Protein AF-A0A3N5NMY8-F1 (afdb_monomer)

Secondary structure (DSSP, 8-state):
-EEEE-GGGHHHHHHHHHTHHHHHHHHHHHHTS----EEEEPP--TT----------------TTHHHHHHS-HHHHHHHS-S-----------

Sequence (94 aa):
MTFAFLPAHRILREQVEQNRPWLEQIAAGVAGRKIAVGAAQAEPAADAPKAVGAAAGESGSKPPDLKTAAMADSAVQAMLDVFPAEIENVEEIE

Mean predicted aligned error: 17.67 Å

Foldseek 3Di:
DEAEAEPVPVVVQVVCVVCQVVVQVVVCVVVVHGDGYHYYYDDDDPDDPPDPDDDDDDDDDDDDCVVVVLVVDPVNVVVVVPDDDDPPDDDDDD

Structure (mmCIF, N/CA/C/O backbone):
data_AF-A0A3N5NMY8-F1
#
_entry.id   AF-A0A3N5NMY8-F1
#
loop_
_atom_site.group_PDB
_atom_site.id
_atom_site.type_symbol
_atom_site.label_atom_id
_atom_site.label_alt_id
_atom_site.label_comp_id
_atom_site.label_asym_id
_atom_site.label_entity_id
_atom_site.label_seq_id
_atom_site.pdbx_PDB_ins_code
_atom_site.Cartn_x
_atom_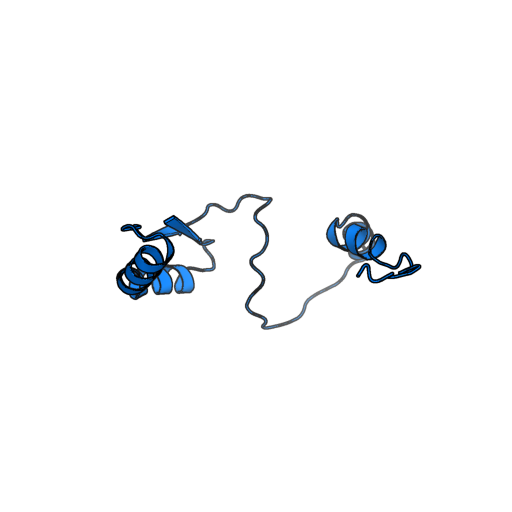site.Cartn_y
_atom_site.Cartn_z
_atom_site.occupancy
_atom_site.B_iso_or_equiv
_atom_site.auth_seq_id
_atom_site.auth_comp_id
_atom_site.auth_asym_id
_atom_site.auth_atom_id
_atom_site.pdbx_PDB_model_num
ATOM 1 N N . MET A 1 1 ? 2.324 -4.889 7.998 1.00 88.50 1 MET A N 1
ATOM 2 C CA . MET A 1 1 ? 2.047 -5.295 6.607 1.00 88.50 1 MET A CA 1
ATOM 3 C C . MET A 1 1 ? 3.065 -4.615 5.716 1.00 88.50 1 MET A C 1
ATOM 5 O O . MET A 1 1 ? 3.342 -3.442 5.938 1.00 88.50 1 MET A O 1
ATOM 9 N N . THR A 1 2 ? 3.640 -5.339 4.758 1.00 92.69 2 THR A N 1
ATOM 10 C CA . THR A 1 2 ? 4.749 -4.826 3.944 1.00 92.69 2 THR A CA 1
ATOM 11 C C . THR A 1 2 ? 4.429 -4.991 2.468 1.00 92.69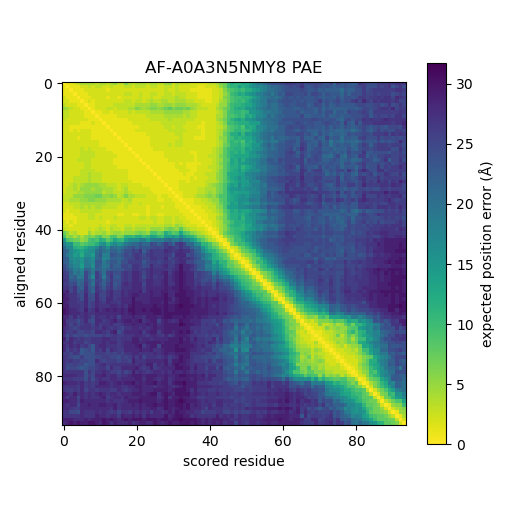 2 THR A C 1
ATOM 13 O O . THR A 1 2 ? 4.092 -6.088 2.034 1.00 92.69 2 THR A O 1
ATOM 16 N N . PHE A 1 3 ? 4.542 -3.903 1.711 1.00 91.81 3 PHE A N 1
ATOM 17 C CA . PHE A 1 3 ? 4.399 -3.889 0.260 1.00 91.81 3 PHE A CA 1
ATOM 18 C C . PHE A 1 3 ? 5.769 -4.077 -0.383 1.00 91.81 3 PHE A C 1
ATOM 20 O O . PHE A 1 3 ? 6.714 -3.369 -0.039 1.00 91.81 3 PHE A O 1
ATOM 27 N N . ALA A 1 4 ? 5.887 -5.027 -1.304 1.00 92.19 4 ALA A N 1
ATOM 28 C CA . ALA A 1 4 ? 7.144 -5.339 -1.967 1.00 92.19 4 ALA A CA 1
ATOM 29 C C . ALA A 1 4 ? 7.135 -4.795 -3.403 1.00 92.19 4 ALA A C 1
ATOM 31 O O . ALA A 1 4 ? 6.195 -5.034 -4.158 1.00 92.19 4 ALA A O 1
ATOM 32 N N . PHE A 1 5 ? 8.182 -4.062 -3.776 1.00 90.12 5 PHE A N 1
ATOM 33 C CA . PHE A 1 5 ? 8.299 -3.403 -5.075 1.00 90.12 5 PHE A CA 1
ATOM 34 C C . PHE A 1 5 ? 9.537 -3.881 -5.817 1.00 90.12 5 PHE A C 1
ATOM 36 O O . PHE A 1 5 ? 10.639 -3.861 -5.270 1.00 90.12 5 PHE A O 1
ATOM 43 N N . LEU A 1 6 ? 9.372 -4.248 -7.086 1.00 91.50 6 LEU A N 1
ATOM 44 C CA . LEU A 1 6 ? 10.505 -4.500 -7.971 1.00 91.50 6 LEU A CA 1
ATOM 45 C C . LEU A 1 6 ? 11.347 -3.223 -8.152 1.00 91.50 6 LEU A C 1
ATOM 47 O O . LEU A 1 6 ? 10.811 -2.116 -8.033 1.00 91.50 6 LEU A O 1
ATOM 51 N N . PRO A 1 7 ? 12.639 -3.345 -8.517 1.00 85.00 7 PRO A N 1
ATOM 52 C CA . PRO A 1 7 ? 13.509 -2.190 -8.748 1.00 85.00 7 PRO A CA 1
ATOM 53 C C . PRO A 1 7 ? 12.938 -1.170 -9.748 1.00 85.00 7 PRO A C 1
ATOM 55 O O . PRO A 1 7 ? 13.136 0.033 -9.584 1.00 85.00 7 PRO A O 1
ATOM 58 N N . ALA A 1 8 ? 12.181 -1.640 -10.745 1.00 88.00 8 ALA A N 1
ATOM 59 C CA . ALA A 1 8 ? 11.529 -0.799 -11.746 1.00 88.00 8 ALA A CA 1
ATOM 60 C C . ALA A 1 8 ? 10.406 0.093 -11.173 1.00 88.00 8 ALA A C 1
ATOM 62 O O . ALA A 1 8 ? 10.079 1.120 -11.759 1.00 88.00 8 ALA A O 1
ATOM 63 N N . HIS A 1 9 ? 9.815 -0.256 -10.025 1.00 88.81 9 HIS A N 1
ATOM 64 C CA . HIS A 1 9 ? 8.625 0.405 -9.468 1.00 88.81 9 HIS A CA 1
ATOM 65 C C . HIS A 1 9 ? 8.970 1.358 -8.311 1.00 88.81 9 HIS A C 1
ATOM 67 O O . HIS A 1 9 ? 8.258 1.435 -7.308 1.00 88.81 9 HIS A O 1
ATOM 73 N N . ARG A 1 10 ? 10.075 2.105 -8.438 1.00 87.81 10 ARG A N 1
ATOM 74 C CA . ARG A 1 10 ? 10.541 3.040 -7.397 1.00 87.81 10 ARG A CA 1
ATOM 75 C C . ARG A 1 10 ? 9.499 4.104 -7.041 1.00 87.81 10 ARG A C 1
ATOM 77 O O . ARG A 1 10 ? 9.341 4.407 -5.863 1.00 87.81 10 ARG A O 1
ATOM 84 N N . ILE A 1 11 ? 8.789 4.634 -8.038 1.00 92.25 11 ILE A N 1
ATOM 85 C CA . ILE A 1 11 ? 7.777 5.680 -7.836 1.00 92.25 11 ILE A CA 1
ATOM 86 C C . ILE A 1 11 ? 6.615 5.164 -6.980 1.00 92.25 11 ILE A C 1
ATOM 88 O O . ILE A 1 11 ? 6.197 5.841 -6.048 1.00 92.25 11 ILE A O 1
ATOM 92 N N . LEU A 1 12 ? 6.138 3.939 -7.226 1.00 91.25 12 LEU A N 1
ATOM 93 C CA . LEU A 1 12 ? 5.059 3.346 -6.428 1.00 91.25 12 LEU A CA 1
ATOM 94 C C . LEU A 1 12 ? 5.502 3.091 -4.983 1.00 91.25 12 LEU A C 1
ATOM 96 O O . LEU A 1 12 ? 4.741 3.337 -4.049 1.00 91.25 12 LEU A O 1
ATOM 100 N N . ARG A 1 13 ? 6.749 2.642 -4.789 1.00 92.69 13 ARG A N 1
ATOM 101 C CA . ARG A 1 13 ? 7.329 2.489 -3.449 1.00 92.69 13 ARG A CA 1
ATOM 102 C C . ARG A 1 13 ? 7.300 3.814 -2.688 1.00 92.69 13 ARG A C 1
ATOM 104 O O . ARG A 1 13 ? 6.891 3.853 -1.535 1.00 92.69 13 ARG A O 1
ATOM 111 N N . GLU A 1 14 ? 7.714 4.894 -3.342 1.00 94.12 14 GLU A N 1
ATOM 112 C CA . GLU A 1 14 ? 7.725 6.238 -2.764 1.00 94.12 14 GLU A CA 1
ATOM 113 C C . GLU A 1 14 ? 6.315 6.756 -2.456 1.00 94.12 14 GLU A C 1
ATOM 115 O O . GLU A 1 14 ? 6.096 7.329 -1.393 1.00 94.12 14 GLU A O 1
ATOM 120 N N . GLN A 1 15 ? 5.332 6.470 -3.313 1.00 94.44 15 GLN A N 1
ATOM 121 C CA . GLN A 1 15 ? 3.930 6.800 -3.047 1.00 94.44 15 GLN A CA 1
ATOM 122 C C . GLN A 1 15 ? 3.382 6.083 -1.809 1.00 94.44 15 GLN A C 1
ATOM 124 O O . GLN A 1 15 ? 2.661 6.697 -1.023 1.00 94.44 15 GLN A O 1
ATOM 129 N N . VAL A 1 16 ? 3.715 4.805 -1.600 1.00 95.12 16 VAL A N 1
ATOM 130 C CA . VAL A 1 16 ? 3.301 4.082 -0.385 1.00 95.12 16 VAL A CA 1
ATOM 131 C C . VAL A 1 16 ? 3.964 4.663 0.856 1.00 95.12 16 VAL A C 1
ATOM 133 O O . VAL A 1 16 ? 3.304 4.816 1.880 1.00 95.12 16 VAL A O 1
ATOM 136 N N . GLU A 1 17 ? 5.238 5.035 0.766 1.00 95.81 17 GLU A N 1
ATOM 137 C CA . GLU A 1 17 ? 5.950 5.676 1.872 1.00 95.81 17 GLU A CA 1
ATOM 138 C C . GLU A 1 17 ? 5.366 7.049 2.224 1.00 95.81 17 GLU A C 1
ATOM 140 O O . GLU A 1 17 ? 5.099 7.330 3.392 1.00 95.81 17 GLU A O 1
ATOM 145 N N . GLN A 1 18 ? 5.087 7.881 1.220 1.00 97.06 18 GLN A N 1
ATOM 146 C CA . GLN A 1 18 ? 4.481 9.198 1.411 1.00 97.06 18 GLN A CA 1
ATOM 147 C C . GLN A 1 18 ? 3.081 9.108 2.032 1.00 97.06 18 GLN A C 1
ATOM 149 O O . GLN A 1 18 ? 2.722 9.923 2.880 1.00 97.06 18 GLN A O 1
ATOM 154 N N . ASN A 1 19 ? 2.305 8.096 1.644 1.00 96.31 19 ASN A N 1
ATOM 155 C CA . ASN A 1 19 ? 0.948 7.880 2.140 1.00 96.31 19 ASN A CA 1
ATOM 156 C C . ASN A 1 19 ? 0.881 6.943 3.356 1.00 96.31 19 ASN A C 1
ATOM 158 O O . ASN A 1 19 ? -0.214 6.582 3.792 1.00 96.31 19 ASN A O 1
ATOM 162 N N . ARG A 1 20 ? 2.027 6.556 3.932 1.00 96.00 20 ARG A N 1
ATOM 163 C CA . ARG A 1 20 ? 2.109 5.579 5.024 1.00 96.00 20 ARG A CA 1
ATOM 164 C C . ARG A 1 20 ? 1.172 5.901 6.200 1.00 96.00 20 ARG A C 1
ATOM 166 O O . ARG A 1 20 ? 0.425 5.001 6.576 1.00 96.00 20 ARG A O 1
ATOM 173 N N . PRO A 1 21 ? 1.105 7.134 6.747 1.00 95.81 21 PRO A N 1
ATOM 174 C CA . PRO A 1 21 ? 0.221 7.421 7.883 1.00 95.81 21 PRO A CA 1
ATOM 175 C C . PRO A 1 21 ? -1.265 7.204 7.561 1.00 95.81 21 PRO A C 1
ATOM 177 O O . PRO A 1 21 ? -2.020 6.684 8.381 1.00 95.81 21 PRO A O 1
ATOM 180 N N . TRP A 1 22 ? -1.681 7.563 6.344 1.00 97.38 22 TRP A N 1
ATOM 181 C CA . TRP A 1 22 ? -3.050 7.358 5.872 1.00 97.38 22 TRP A CA 1
ATOM 182 C C . TRP A 1 22 ? -3.365 5.868 5.681 1.00 97.38 22 TRP A C 1
ATOM 184 O O . TRP A 1 22 ? -4.419 5.397 6.112 1.00 97.38 22 TRP A O 1
ATOM 194 N N . LEU A 1 23 ? -2.427 5.105 5.114 1.00 96.81 23 LEU A N 1
ATOM 195 C CA . LEU A 1 23 ? -2.557 3.656 4.955 1.00 96.81 23 LEU A CA 1
ATOM 196 C C . LEU A 1 23 ? -2.632 2.931 6.305 1.00 96.81 23 LEU A C 1
ATOM 198 O O . LEU A 1 23 ? -3.434 2.012 6.454 1.00 96.81 23 LEU A O 1
ATOM 202 N N . GLU A 1 24 ? -1.845 3.347 7.298 1.00 97.00 24 GLU A N 1
ATOM 203 C CA . GLU A 1 24 ? -1.902 2.787 8.654 1.00 97.00 24 GLU A CA 1
ATOM 204 C C . GLU A 1 24 ? -3.247 3.061 9.334 1.00 97.00 24 GLU A C 1
ATOM 206 O O . GLU A 1 24 ? -3.776 2.179 10.011 1.00 97.00 24 GLU A O 1
ATOM 211 N N . GLN A 1 25 ? -3.841 4.240 9.121 1.00 96.06 25 GLN A N 1
ATOM 212 C CA . GLN A 1 25 ? -5.175 4.559 9.635 1.00 96.06 25 GLN A CA 1
ATOM 213 C C . GLN A 1 25 ? -6.250 3.652 9.021 1.00 96.06 25 GLN A C 1
ATOM 215 O O . GLN A 1 25 ? -7.088 3.116 9.747 1.00 96.06 25 GLN A O 1
ATOM 220 N N . ILE A 1 26 ? -6.214 3.445 7.701 1.00 96.88 26 ILE A N 1
ATOM 221 C CA . ILE A 1 26 ? -7.140 2.532 7.014 1.00 96.88 26 ILE A CA 1
ATOM 222 C C . ILE A 1 26 ? -6.936 1.101 7.511 1.00 96.88 26 ILE A C 1
ATOM 224 O O . ILE A 1 26 ? -7.895 0.441 7.908 1.00 96.88 26 ILE A O 1
ATOM 228 N N . ALA A 1 27 ? -5.687 0.631 7.537 1.00 95.50 27 ALA A N 1
ATOM 229 C CA . ALA A 1 27 ? -5.356 -0.712 7.992 1.00 95.50 27 ALA A CA 1
ATOM 230 C C . ALA A 1 27 ? -5.796 -0.936 9.444 1.00 95.50 27 ALA A C 1
ATOM 232 O O . ALA A 1 27 ? -6.283 -2.015 9.776 1.00 95.50 27 ALA A O 1
ATOM 233 N N . ALA A 1 28 ? -5.687 0.089 10.294 1.00 96.31 28 ALA A N 1
ATOM 234 C CA . ALA A 1 28 ? -6.170 0.024 11.663 1.00 96.31 28 ALA A CA 1
ATOM 235 C C . ALA A 1 28 ? -7.697 -0.063 11.757 1.00 96.31 28 ALA A C 1
ATOM 237 O O . ALA A 1 28 ? -8.201 -0.842 12.564 1.00 96.31 28 ALA A O 1
ATOM 238 N N . GLY A 1 29 ? -8.424 0.685 10.922 1.00 96.31 29 GLY A N 1
ATOM 239 C CA . GLY A 1 29 ? -9.884 0.608 10.845 1.00 96.31 29 GLY A CA 1
ATOM 240 C C . GLY A 1 29 ? -10.381 -0.764 10.388 1.00 96.31 29 GLY A C 1
ATOM 241 O O . GLY A 1 29 ? -11.315 -1.300 10.974 1.00 96.31 29 GLY A O 1
ATOM 242 N N . VAL A 1 30 ? -9.719 -1.365 9.395 1.00 96.12 30 VAL A N 1
ATOM 243 C CA . VAL A 1 30 ? -10.081 -2.693 8.868 1.00 96.12 30 VAL A CA 1
ATOM 244 C C . VAL A 1 30 ? -9.708 -3.812 9.843 1.00 96.12 30 VAL A C 1
ATOM 246 O O . VAL A 1 30 ? -10.497 -4.723 10.071 1.00 96.12 30 VAL A O 1
ATOM 249 N N . ALA A 1 31 ? -8.510 -3.760 10.431 1.00 95.69 31 ALA A N 1
ATOM 250 C CA . ALA A 1 31 ? -8.021 -4.815 11.318 1.00 95.69 31 ALA A CA 1
ATOM 251 C C . ALA A 1 31 ? -8.524 -4.688 12.769 1.00 95.69 31 ALA A C 1
ATOM 253 O O . ALA A 1 31 ? -8.286 -5.589 13.572 1.00 95.69 31 ALA A O 1
ATOM 254 N N . GLY A 1 32 ? -9.140 -3.558 13.139 1.00 96.19 32 GLY A N 1
ATOM 255 C CA . GLY A 1 32 ? -9.559 -3.256 14.514 1.00 96.19 32 GLY A CA 1
ATOM 256 C C . GLY A 1 32 ? -8.399 -3.056 15.502 1.00 96.19 32 GLY A C 1
ATOM 257 O O . GLY A 1 32 ? -8.599 -3.046 16.714 1.00 96.19 32 GLY A O 1
ATOM 258 N N . ARG A 1 33 ? -7.165 -2.928 15.005 1.00 95.06 33 ARG A N 1
ATOM 259 C CA . ARG A 1 33 ? -5.929 -2.772 15.790 1.00 95.06 33 ARG A CA 1
ATOM 260 C C . ARG A 1 33 ? -4.886 -2.036 14.968 1.00 95.06 33 ARG A C 1
ATOM 262 O O . ARG A 1 33 ? -4.904 -2.124 13.749 1.00 95.06 33 ARG A O 1
ATOM 269 N N . LYS A 1 34 ? -3.921 -1.375 15.611 1.00 93.38 34 LYS A N 1
ATOM 270 C CA . LYS A 1 34 ? -2.823 -0.711 14.890 1.00 93.38 34 LYS A CA 1
ATOM 271 C C . LYS A 1 34 ? -2.042 -1.711 14.030 1.00 93.38 34 LYS A C 1
ATOM 273 O O . LYS A 1 34 ? -1.578 -2.736 14.534 1.00 93.38 34 LYS A O 1
ATOM 278 N N . ILE A 1 35 ? -1.869 -1.376 12.754 1.00 96.62 35 ILE A N 1
ATOM 279 C CA . ILE A 1 35 ? -1.060 -2.122 11.790 1.00 96.62 35 ILE A CA 1
ATOM 280 C C . ILE A 1 35 ? -0.015 -1.167 11.223 1.00 96.62 35 ILE A C 1
ATOM 282 O O . ILE A 1 35 ? -0.374 -0.170 10.609 1.00 96.62 35 ILE A O 1
ATOM 286 N N . ALA A 1 36 ? 1.265 -1.488 11.410 1.00 94.50 36 ALA A N 1
ATOM 287 C CA . ALA A 1 36 ? 2.349 -0.755 10.766 1.00 94.50 36 ALA A CA 1
ATOM 288 C C . ALA A 1 36 ? 2.411 -1.106 9.273 1.00 94.50 36 ALA A C 1
ATOM 290 O O . ALA A 1 36 ? 2.321 -2.290 8.910 1.00 94.50 36 ALA A O 1
ATOM 291 N N . VAL A 1 37 ? 2.592 -0.097 8.426 1.00 95.69 37 VAL A N 1
ATOM 292 C CA . VAL A 1 37 ? 2.737 -0.244 6.974 1.00 95.69 37 VAL A CA 1
ATOM 293 C C . VAL A 1 37 ? 4.168 0.106 6.579 1.00 95.69 37 VAL A C 1
ATOM 295 O O . VAL A 1 37 ? 4.734 1.084 7.057 1.00 95.69 37 VAL A O 1
ATOM 298 N N . GLY A 1 38 ? 4.768 -0.698 5.705 1.00 92.44 38 GLY A N 1
ATOM 299 C CA . GLY A 1 38 ? 6.094 -0.414 5.158 1.00 92.44 38 GLY A CA 1
ATOM 300 C C . GLY A 1 38 ? 6.217 -0.806 3.696 1.00 92.44 38 GLY A C 1
ATOM 301 O O . GLY A 1 38 ? 5.457 -1.648 3.209 1.00 92.44 38 GLY A O 1
ATOM 302 N N . ALA A 1 39 ? 7.190 -0.217 3.008 1.00 93.25 39 ALA A N 1
ATOM 303 C CA . ALA A 1 39 ? 7.563 -0.601 1.661 1.00 93.25 39 ALA A CA 1
ATOM 304 C C . ALA A 1 39 ? 8.970 -1.220 1.642 1.00 93.25 39 ALA A C 1
ATOM 306 O O . ALA A 1 39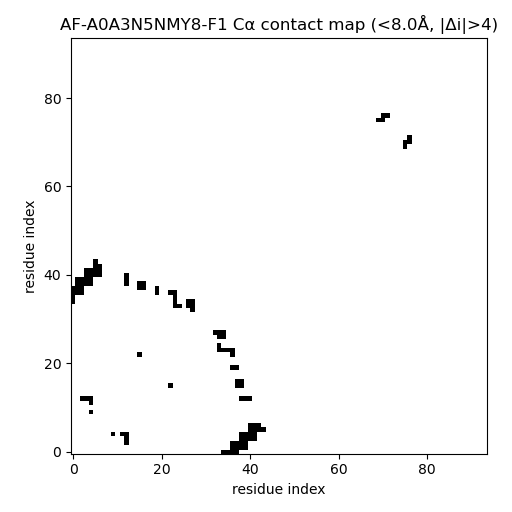 ? 9.906 -0.713 2.257 1.00 93.25 39 ALA A O 1
ATOM 307 N N . ALA A 1 40 ? 9.125 -2.323 0.918 1.00 90.44 40 ALA A N 1
ATOM 308 C CA . ALA A 1 40 ? 10.387 -3.023 0.724 1.00 90.44 40 ALA A CA 1
ATOM 309 C C . ALA A 1 40 ? 10.694 -3.146 -0.770 1.00 90.44 40 ALA A C 1
ATOM 311 O O . ALA A 1 40 ? 9.790 -3.219 -1.603 1.00 90.44 40 ALA A O 1
ATOM 312 N N . GLN A 1 41 ? 11.977 -3.174 -1.119 1.00 87.75 41 GLN A N 1
ATOM 313 C CA . GLN A 1 41 ? 12.398 -3.547 -2.462 1.00 87.75 41 GLN A CA 1
ATOM 314 C C . GLN A 1 41 ? 12.501 -5.071 -2.531 1.00 87.75 41 GLN A C 1
ATOM 316 O O . GLN A 1 41 ? 13.219 -5.672 -1.738 1.00 87.75 41 GLN A O 1
ATOM 321 N N . ALA A 1 42 ? 11.758 -5.682 -3.448 1.00 83.50 42 ALA A N 1
ATOM 322 C CA . ALA A 1 42 ? 11.858 -7.103 -3.736 1.00 83.50 42 ALA A CA 1
ATOM 323 C C . ALA A 1 42 ? 13.077 -7.361 -4.623 1.00 83.50 42 ALA A C 1
ATOM 325 O O . ALA A 1 42 ? 13.293 -6.647 -5.610 1.00 83.50 42 ALA A O 1
ATOM 326 N N . GLU A 1 43 ? 13.838 -8.405 -4.309 1.00 70.69 43 GLU A N 1
ATOM 327 C CA . GLU A 1 43 ? 14.736 -8.999 -5.292 1.00 70.69 43 GLU A CA 1
ATOM 328 C C . GLU A 1 43 ? 13.904 -9.736 -6.350 1.00 70.69 43 GLU A C 1
ATOM 330 O O . GLU A 1 43 ? 12.869 -10.325 -6.017 1.00 70.69 43 GLU A O 1
ATOM 335 N N . PRO A 1 44 ? 14.293 -9.673 -7.635 1.00 57.09 44 PRO A N 1
ATOM 336 C CA . PRO A 1 44 ? 13.566 -10.356 -8.690 1.00 57.09 44 PRO A CA 1
ATOM 337 C C . PRO A 1 44 ? 13.695 -11.871 -8.495 1.00 57.09 44 PRO A C 1
ATOM 339 O O . PRO A 1 44 ? 14.701 -12.476 -8.854 1.00 57.09 44 PRO A O 1
ATOM 342 N N . ALA A 1 45 ? 12.663 -12.489 -7.923 1.00 57.59 45 ALA A N 1
ATOM 343 C CA . ALA A 1 45 ? 12.471 -13.927 -8.007 1.00 57.59 45 ALA A CA 1
ATOM 344 C C . ALA A 1 45 ? 11.975 -14.274 -9.418 1.00 57.59 45 ALA A C 1
ATOM 346 O O . ALA A 1 45 ? 11.123 -13.571 -9.965 1.00 57.59 45 ALA A O 1
ATOM 347 N N . ALA A 1 46 ? 12.485 -15.368 -9.987 1.00 53.41 46 ALA A N 1
ATOM 348 C CA . ALA A 1 46 ? 12.135 -15.846 -11.329 1.00 53.41 46 ALA A CA 1
ATOM 349 C C . ALA A 1 46 ? 10.636 -16.189 -11.511 1.00 53.41 46 ALA A C 1
ATOM 351 O O . ALA A 1 46 ? 10.189 -16.342 -12.641 1.00 53.41 46 ALA A O 1
ATOM 352 N N . ASP A 1 47 ? 9.864 -16.223 -10.419 1.00 48.94 47 ASP A N 1
ATOM 353 C CA . ASP A 1 47 ? 8.459 -16.648 -10.355 1.00 48.94 47 ASP A CA 1
ATOM 354 C C . ASP A 1 47 ? 7.550 -15.640 -9.616 1.00 48.94 47 ASP A C 1
ATOM 356 O O . ASP A 1 47 ? 6.559 -15.995 -8.981 1.00 48.94 47 ASP A O 1
ATOM 360 N N . ALA A 1 48 ? 7.877 -14.344 -9.648 1.00 50.62 48 ALA A N 1
ATOM 361 C CA . ALA A 1 48 ? 6.963 -13.335 -9.113 1.00 50.62 48 ALA A CA 1
ATOM 362 C C . ALA A 1 48 ? 5.792 -13.104 -10.096 1.00 50.62 48 ALA A C 1
ATOM 364 O O . ALA A 1 48 ? 6.048 -12.727 -11.246 1.00 50.62 48 ALA A O 1
ATOM 365 N N . PRO A 1 49 ? 4.515 -13.261 -9.684 1.00 47.50 49 PRO A N 1
ATOM 366 C CA . PRO A 1 49 ? 3.384 -12.943 -10.547 1.00 47.50 49 PRO A CA 1
ATOM 367 C C . PRO A 1 49 ? 3.475 -11.475 -10.967 1.00 47.50 49 PRO A C 1
ATOM 369 O O . PRO A 1 49 ? 3.548 -10.569 -10.131 1.00 47.50 49 PRO A O 1
ATOM 372 N N . LYS A 1 50 ? 3.515 -11.240 -12.285 1.00 49.50 50 LYS A N 1
ATOM 373 C CA . LYS A 1 50 ? 3.494 -9.897 -12.870 1.00 49.50 50 LYS A CA 1
ATOM 374 C C . LYS A 1 50 ? 2.257 -9.173 -12.347 1.00 49.50 50 LYS A C 1
ATOM 376 O O . LYS A 1 50 ? 1.136 -9.532 -12.694 1.00 49.50 50 LYS A O 1
ATOM 381 N N . ALA A 1 51 ? 2.472 -8.141 -11.534 1.00 50.59 51 ALA A N 1
ATOM 382 C CA . ALA A 1 51 ? 1.425 -7.201 -11.175 1.00 50.59 51 ALA A CA 1
ATOM 383 C C . ALA A 1 51 ? 0.868 -6.582 -12.469 1.00 50.59 51 ALA A C 1
ATOM 385 O O . ALA A 1 51 ? 1.536 -5.792 -13.138 1.00 50.59 51 ALA A O 1
ATOM 386 N N . VAL A 1 52 ? -0.338 -7.002 -12.847 1.00 49.53 52 VAL A N 1
ATOM 387 C CA . VAL A 1 52 ? -1.118 -6.407 -13.930 1.00 49.53 52 VAL A CA 1
ATOM 388 C C . VAL A 1 52 ? -1.527 -5.009 -13.480 1.00 49.53 52 VAL A C 1
ATOM 390 O O . VAL A 1 52 ? -2.294 -4.868 -12.531 1.00 49.53 52 VAL A O 1
ATOM 393 N N . GLY A 1 53 ? -1.014 -3.977 -14.152 1.00 44.88 53 GLY A N 1
ATOM 394 C CA . GLY A 1 53 ? -1.527 -2.620 -13.969 1.00 44.88 53 GLY A CA 1
ATOM 395 C C . GLY A 1 53 ? -0.574 -1.489 -14.334 1.00 44.88 53 GLY A C 1
ATOM 396 O O . GLY A 1 53 ? -0.147 -0.762 -13.447 1.00 44.88 53 GLY A O 1
ATOM 397 N N . ALA A 1 54 ? -0.275 -1.332 -15.626 1.00 36.12 54 ALA A N 1
ATOM 398 C CA . ALA A 1 54 ? -0.210 -0.038 -16.324 1.00 36.12 54 ALA A CA 1
ATOM 399 C C . ALA A 1 54 ? 0.161 -0.298 -17.792 1.00 36.12 54 ALA A C 1
ATOM 401 O O . ALA A 1 54 ? 1.310 -0.583 -18.123 1.00 36.12 54 ALA A O 1
ATOM 402 N N . ALA A 1 55 ? -0.837 -0.250 -18.671 1.00 48.78 55 ALA A N 1
ATOM 403 C CA . ALA A 1 55 ? -0.641 -0.322 -20.110 1.00 48.78 55 ALA A CA 1
ATOM 404 C C . ALA A 1 55 ? 0.054 0.950 -20.622 1.00 48.78 55 ALA A C 1
ATOM 406 O O . ALA A 1 55 ? -0.440 2.047 -20.372 1.00 48.78 55 AL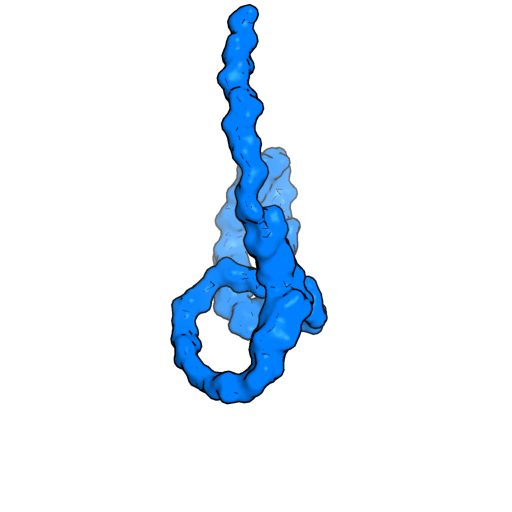A A O 1
ATOM 407 N N . ALA A 1 56 ? 1.151 0.790 -21.368 1.00 39.62 56 ALA A N 1
ATOM 408 C CA . ALA A 1 56 ? 1.572 1.697 -22.438 1.00 39.62 56 ALA A CA 1
ATOM 409 C C . ALA A 1 56 ? 2.686 1.052 -23.289 1.00 39.62 56 ALA A C 1
ATOM 411 O O . ALA A 1 56 ? 3.809 0.895 -22.817 1.00 39.62 56 ALA A O 1
ATOM 412 N N . GLY A 1 57 ? 2.372 0.749 -24.556 1.00 34.09 57 GLY A N 1
ATOM 413 C CA . GLY A 1 57 ? 3.338 0.779 -25.664 1.00 34.09 57 GLY A CA 1
ATOM 414 C C . GLY A 1 57 ? 3.903 -0.554 -26.173 1.00 34.09 57 GLY A C 1
ATOM 415 O O . G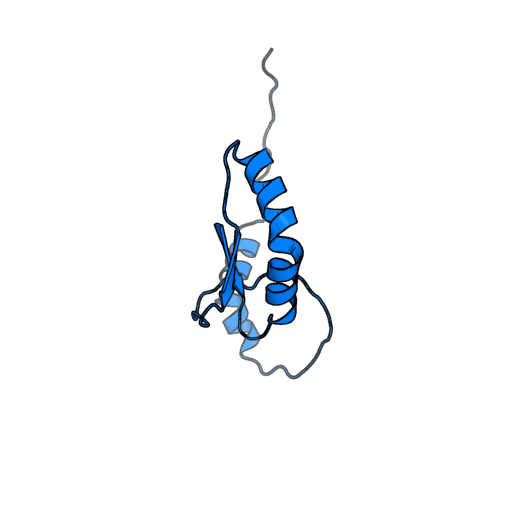LY A 1 57 ? 4.881 -1.067 -25.644 1.00 34.09 57 GLY A O 1
ATOM 416 N N . GLU A 1 58 ? 3.320 -1.043 -27.272 1.00 42.44 58 GLU A N 1
ATOM 417 C CA . GLU A 1 58 ? 3.891 -1.948 -28.294 1.00 42.44 58 GLU A CA 1
ATOM 418 C C . GLU A 1 58 ? 5.284 -1.463 -28.787 1.00 42.44 58 GLU A C 1
ATOM 420 O O . GLU A 1 58 ? 5.611 -0.293 -28.630 1.00 42.44 58 GLU A O 1
ATOM 425 N N . SER A 1 59 ? 6.188 -2.207 -29.436 1.00 41.31 59 SER A N 1
ATOM 426 C CA . SER A 1 59 ? 6.117 -3.380 -30.317 1.00 41.31 59 SER A CA 1
ATOM 427 C C . SER A 1 59 ? 7.562 -3.856 -30.592 1.00 41.31 59 SER A C 1
ATOM 429 O O . SER A 1 59 ? 8.481 -3.036 -30.551 1.00 41.31 59 SER A O 1
ATOM 431 N N . GLY A 1 60 ? 7.792 -5.124 -30.959 1.00 33.16 60 GLY A N 1
ATOM 432 C CA . GLY A 1 60 ? 9.094 -5.516 -31.523 1.00 33.16 60 GLY A CA 1
ATOM 433 C C . GLY A 1 60 ? 9.388 -7.014 -31.636 1.00 33.16 60 GLY A C 1
ATOM 434 O O . GLY A 1 60 ? 9.918 -7.607 -30.706 1.00 33.16 60 GLY A O 1
ATOM 435 N N . SER A 1 61 ? 9.158 -7.556 -32.837 1.00 36.56 61 SER A N 1
ATOM 436 C CA . SER A 1 61 ? 9.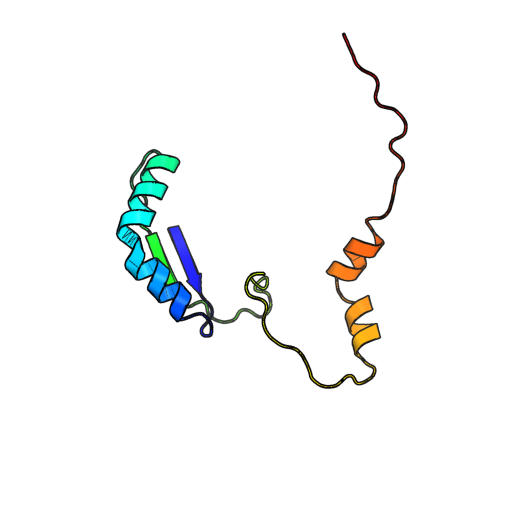807 -8.745 -33.425 1.00 36.56 61 SER A CA 1
ATOM 437 C C . SER A 1 61 ? 9.388 -10.137 -32.932 1.00 36.56 61 SER A C 1
ATOM 439 O O . SER A 1 61 ? 9.821 -10.636 -31.899 1.00 36.56 61 SER A O 1
ATOM 441 N N . LYS A 1 62 ? 8.623 -10.834 -33.780 1.00 51.56 62 LYS A N 1
ATOM 442 C CA . LYS A 1 62 ? 8.396 -12.282 -33.697 1.00 51.56 62 LYS A CA 1
ATOM 443 C C . LYS A 1 62 ? 9.471 -13.047 -34.479 1.00 51.56 62 LYS A C 1
ATOM 445 O O . LYS A 1 62 ? 9.642 -12.775 -35.666 1.00 51.56 62 LYS A O 1
ATOM 450 N N . PRO A 1 63 ? 10.077 -14.079 -33.875 1.00 45.59 63 PRO A N 1
ATOM 451 C CA . PRO A 1 63 ? 10.429 -15.309 -34.577 1.00 45.59 63 PRO A CA 1
ATOM 452 C C . PRO A 1 63 ? 9.684 -16.528 -33.962 1.00 45.59 63 PRO A C 1
ATOM 454 O O . PRO A 1 63 ? 8.963 -16.382 -32.971 1.00 45.59 63 PRO A O 1
ATOM 457 N N . PRO A 1 64 ? 9.711 -17.705 -34.614 1.00 49.59 64 PRO A N 1
ATOM 458 C CA . PRO A 1 64 ? 8.638 -18.713 -34.597 1.00 49.59 64 PRO A CA 1
ATOM 459 C C . PRO A 1 64 ? 8.468 -19.550 -33.313 1.00 49.59 64 PRO A C 1
ATOM 461 O O . PRO A 1 64 ? 7.602 -20.422 -33.278 1.00 49.59 64 PRO A O 1
ATOM 464 N N . ASP A 1 65 ? 9.177 -19.243 -32.231 1.00 54.84 65 ASP A N 1
ATOM 465 C CA . ASP A 1 65 ? 9.105 -19.977 -30.958 1.00 54.84 65 ASP A CA 1
ATOM 466 C C . ASP A 1 65 ? 7.942 -19.561 -30.048 1.00 54.84 65 ASP A C 1
ATOM 468 O O . ASP A 1 65 ? 7.610 -20.255 -29.088 1.00 54.84 65 ASP A O 1
ATOM 472 N N . LEU A 1 66 ? 7.255 -18.460 -30.373 1.00 57.12 66 LEU A N 1
ATOM 473 C CA . LEU A 1 66 ? 6.132 -17.967 -29.568 1.00 57.12 66 LEU A CA 1
ATOM 474 C C . LEU A 1 66 ? 4.950 -18.940 -29.530 1.00 57.12 66 LEU A C 1
ATOM 476 O O . LEU A 1 66 ? 4.185 -18.907 -28.577 1.00 57.12 66 LEU A O 1
ATOM 480 N N . LYS A 1 67 ? 4.771 -19.796 -30.549 1.00 55.25 67 LYS A N 1
ATOM 481 C CA . LYS A 1 67 ? 3.659 -20.762 -30.564 1.00 55.25 67 LYS A CA 1
ATOM 482 C C . LYS A 1 67 ? 3.925 -21.935 -29.621 1.00 55.25 67 LYS A C 1
ATOM 484 O O . LYS A 1 67 ? 3.022 -22.323 -28.893 1.00 55.25 67 LYS A O 1
ATOM 489 N N . THR A 1 68 ? 5.150 -22.454 -29.594 1.00 59.88 68 THR A N 1
ATOM 490 C CA . THR A 1 68 ? 5.552 -23.508 -28.652 1.00 59.88 68 THR A CA 1
ATOM 491 C C . THR A 1 68 ? 5.574 -22.971 -27.224 1.00 59.88 68 THR A C 1
ATOM 493 O O . THR A 1 68 ? 5.034 -23.611 -26.330 1.00 59.88 68 THR A O 1
ATOM 496 N N . ALA A 1 69 ? 6.105 -21.758 -27.028 1.00 57.31 69 ALA A N 1
ATOM 497 C CA . ALA A 1 69 ? 6.081 -21.082 -25.734 1.00 57.31 69 ALA A CA 1
ATOM 498 C C . ALA A 1 69 ? 4.647 -20.799 -25.258 1.00 57.31 69 ALA A C 1
ATOM 500 O O . ALA A 1 69 ? 4.339 -21.055 -24.104 1.00 57.31 69 ALA A O 1
ATOM 501 N N . ALA A 1 70 ? 3.748 -20.363 -26.149 1.00 60.59 70 ALA A N 1
ATOM 502 C CA . ALA A 1 70 ? 2.341 -20.150 -25.811 1.00 60.59 70 ALA A CA 1
ATOM 503 C C . ALA A 1 70 ? 1.585 -21.457 -25.534 1.00 60.59 70 ALA A C 1
ATOM 505 O O . ALA A 1 70 ? 0.683 -21.457 -24.713 1.00 60.59 70 ALA A O 1
ATOM 506 N N . MET A 1 71 ? 1.926 -22.579 -26.178 1.00 60.41 71 MET A N 1
ATOM 507 C CA . MET A 1 71 ? 1.296 -23.870 -25.856 1.00 60.41 71 MET A CA 1
ATOM 508 C C . MET A 1 71 ? 1.828 -24.498 -24.562 1.00 60.41 71 MET A C 1
ATOM 510 O O . MET A 1 71 ? 1.113 -25.279 -23.938 1.00 60.41 71 MET A O 1
ATOM 514 N N . ALA A 1 72 ? 3.052 -24.156 -24.155 1.00 59.38 72 ALA A N 1
ATOM 515 C CA . ALA A 1 72 ? 3.610 -24.516 -22.852 1.00 59.38 72 ALA A CA 1
ATOM 516 C C . ALA A 1 72 ? 3.176 -23.554 -21.728 1.00 59.38 72 ALA A C 1
ATOM 518 O O . ALA A 1 72 ? 3.441 -23.820 -20.557 1.00 59.38 72 ALA A O 1
ATOM 519 N N . ASP A 1 73 ? 2.525 -22.442 -22.075 1.00 60.56 73 ASP A N 1
ATOM 520 C CA . ASP A 1 73 ? 2.066 -21.442 -21.121 1.00 60.56 73 ASP A CA 1
ATOM 521 C C . ASP A 1 73 ? 0.843 -21.957 -20.345 1.00 60.56 73 ASP A C 1
ATOM 523 O O . ASP A 1 73 ? -0.194 -22.312 -20.913 1.00 60.56 73 ASP A O 1
ATOM 527 N N . SER A 1 74 ? 0.977 -21.988 -19.019 1.00 59.47 74 SER A N 1
ATOM 528 C CA . SER A 1 74 ? -0.042 -22.483 -18.088 1.00 59.47 74 SER A CA 1
ATOM 529 C C . SER A 1 74 ? -1.344 -21.668 -18.144 1.00 59.47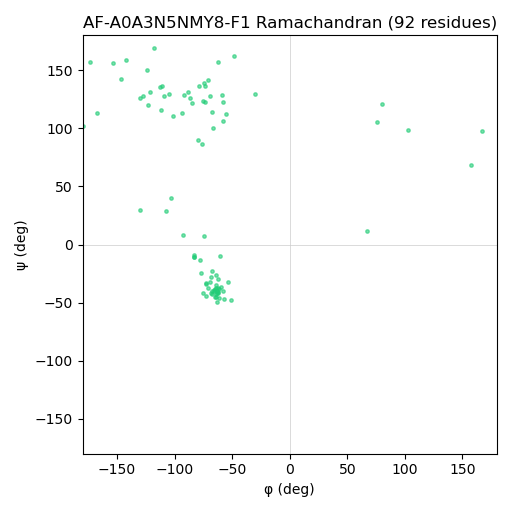 74 SER A C 1
ATOM 531 O O . SER A 1 74 ? -2.429 -22.214 -17.958 1.00 59.47 74 SER A O 1
ATOM 533 N N . ALA A 1 75 ? -1.275 -20.376 -18.479 1.00 61.88 75 ALA A N 1
ATOM 534 C CA . ALA A 1 75 ? -2.464 -19.545 -18.646 1.00 61.88 75 ALA A CA 1
ATOM 535 C C . ALA A 1 75 ? -3.229 -19.888 -19.934 1.00 61.88 75 ALA A C 1
ATOM 537 O O . ALA A 1 75 ? -4.458 -19.843 -19.953 1.00 61.88 75 ALA A O 1
ATOM 538 N N . VAL A 1 76 ? -2.522 -20.276 -21.000 1.00 59.69 76 VAL A N 1
ATOM 539 C CA . VAL A 1 76 ? -3.145 -20.755 -22.245 1.00 59.69 76 VAL A CA 1
ATOM 540 C C . VAL A 1 76 ? -3.769 -22.137 -22.039 1.00 59.69 76 VAL A C 1
ATOM 542 O O . VAL A 1 76 ? -4.867 -22.377 -22.535 1.00 59.69 76 VAL A O 1
ATOM 545 N N . GLN A 1 77 ? -3.130 -23.013 -21.257 1.00 61.72 77 GLN A N 1
ATOM 546 C CA . GLN A 1 77 ? -3.703 -24.303 -20.846 1.00 61.72 77 GLN A CA 1
ATOM 547 C C . GLN A 1 77 ? -4.982 -24.116 -20.021 1.00 61.72 77 GLN A C 1
ATOM 549 O O . GLN A 1 77 ? -5.997 -24.724 -20.335 1.00 61.72 77 GLN A O 1
ATOM 554 N N . ALA A 1 78 ? -4.976 -23.200 -19.048 1.00 62.47 78 ALA A N 1
ATOM 555 C CA . ALA A 1 78 ? -6.158 -22.885 -18.249 1.00 62.47 78 ALA A CA 1
ATOM 556 C C . ALA A 1 78 ? -7.294 -22.274 -19.086 1.00 62.47 78 ALA A C 1
ATOM 558 O O . ALA A 1 78 ? -8.459 -22.540 -18.827 1.00 62.47 78 ALA A O 1
ATOM 559 N N . MET A 1 79 ? -6.984 -21.477 -20.112 1.00 57.56 79 MET A N 1
ATOM 560 C CA . MET A 1 79 ? -8.007 -20.929 -21.008 1.00 57.56 79 MET A CA 1
ATOM 561 C C . MET A 1 79 ? -8.599 -21.997 -21.945 1.00 57.56 79 MET A C 1
ATOM 563 O O . MET A 1 79 ? -9.784 -21.929 -22.269 1.00 57.56 79 MET A O 1
ATOM 567 N N . LEU A 1 80 ? -7.799 -22.985 -22.363 1.00 58.03 80 LEU A N 1
ATOM 568 C CA . LEU A 1 80 ? -8.287 -24.161 -23.095 1.00 58.03 80 LEU A CA 1
ATOM 569 C C . LEU A 1 80 ? -9.147 -25.079 -22.213 1.00 58.03 80 LEU A C 1
ATOM 571 O O . LEU A 1 80 ? -10.046 -25.730 -22.734 1.00 58.03 80 LEU A O 1
ATOM 575 N N . ASP A 1 81 ? -8.906 -25.088 -20.901 1.00 59.66 81 ASP A N 1
ATOM 576 C CA . ASP A 1 81 ? -9.687 -25.830 -19.898 1.00 59.66 81 ASP A CA 1
ATOM 577 C C . ASP A 1 81 ? -11.025 -25.138 -19.542 1.00 59.66 81 ASP A C 1
ATOM 579 O O . ASP A 1 81 ? -11.900 -25.725 -18.911 1.00 59.66 81 ASP A O 1
ATOM 583 N N . VAL A 1 82 ? -11.208 -23.867 -19.934 1.00 61.59 82 VAL A N 1
ATOM 584 C CA . VAL A 1 82 ? -12.279 -22.980 -19.425 1.00 61.59 82 VAL A CA 1
ATOM 585 C C . VAL A 1 82 ? -13.405 -22.719 -20.437 1.00 61.59 82 VAL A C 1
ATOM 587 O O . VAL A 1 82 ? -14.114 -21.719 -20.363 1.00 61.59 82 VAL A O 1
ATOM 590 N N . PHE A 1 83 ? -13.680 -23.652 -21.347 1.00 49.72 83 PHE A N 1
ATOM 591 C CA . PHE A 1 83 ? -14.940 -23.616 -22.102 1.00 49.72 83 PHE A CA 1
ATOM 592 C C . PHE A 1 83 ? -15.457 -25.025 -22.420 1.00 49.72 83 PHE A C 1
ATOM 594 O O . PHE A 1 83 ? -14.690 -25.838 -22.927 1.00 49.72 83 PHE A O 1
ATOM 601 N N . PRO A 1 84 ? -16.776 -25.280 -22.383 1.00 52.91 84 PRO A N 1
ATOM 602 C CA . PRO A 1 84 ? -17.799 -24.891 -21.408 1.00 52.91 84 PRO A CA 1
ATOM 603 C C . PRO A 1 84 ? -18.621 -26.137 -20.989 1.00 52.91 84 PRO A C 1
ATOM 605 O O . PRO A 1 84 ? -19.179 -26.813 -21.849 1.00 52.91 84 PRO A O 1
ATOM 608 N N . ALA A 1 85 ? -18.750 -26.449 -19.697 1.00 43.22 85 ALA A N 1
ATOM 609 C CA . ALA A 1 85 ? -19.706 -27.476 -19.266 1.00 43.22 85 ALA A CA 1
ATOM 610 C C . ALA A 1 85 ? -21.040 -26.8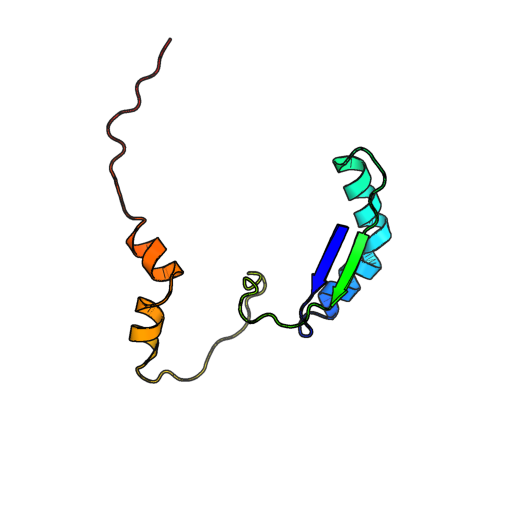13 -18.886 1.00 43.22 85 ALA A C 1
ATOM 612 O O . ALA A 1 85 ? -21.110 -26.007 -17.959 1.00 43.22 85 ALA A O 1
ATOM 613 N N . GLU A 1 86 ? -22.050 -27.118 -19.696 1.00 58.00 86 GLU A N 1
ATOM 614 C CA . GLU A 1 86 ? -23.478 -26.809 -19.602 1.00 58.00 86 GLU A CA 1
ATOM 615 C C . GLU A 1 86 ? -24.019 -26.682 -18.165 1.00 58.00 86 GLU A C 1
ATOM 617 O O . GLU A 1 86 ? -23.854 -27.575 -17.337 1.00 58.00 86 GLU A O 1
ATOM 622 N N . ILE A 1 87 ? -24.729 -25.582 -17.876 1.00 55.28 87 ILE A N 1
ATOM 623 C CA . ILE A 1 87 ? -25.578 -25.491 -16.679 1.00 55.28 87 ILE A CA 1
ATOM 624 C C . ILE A 1 87 ? -26.844 -26.305 -16.968 1.00 55.28 87 ILE A C 1
ATOM 626 O O . ILE A 1 87 ? -27.846 -25.782 -17.456 1.00 55.28 87 ILE A O 1
ATOM 630 N N . GLU A 1 88 ? -26.773 -27.605 -16.701 1.00 53.59 88 GLU A N 1
ATOM 631 C CA . GLU A 1 88 ? -27.918 -28.508 -16.691 1.00 53.59 88 GLU A CA 1
ATOM 632 C C . GLU A 1 88 ? -28.654 -28.332 -15.347 1.00 53.59 88 GLU A C 1
ATOM 634 O O . GLU A 1 88 ? -28.364 -28.992 -14.356 1.00 53.59 88 GLU A O 1
ATOM 639 N N . ASN A 1 89 ? -29.608 -27.398 -15.326 1.00 55.28 89 ASN A N 1
ATOM 640 C CA . ASN A 1 89 ? -30.676 -27.266 -14.326 1.00 55.28 89 ASN A CA 1
ATOM 641 C C . ASN A 1 89 ? -30.341 -26.600 -12.965 1.00 55.28 89 ASN A C 1
ATOM 643 O O . ASN A 1 89 ? -29.548 -27.084 -12.163 1.00 55.28 89 ASN A O 1
ATOM 647 N N . VAL A 1 90 ? -31.052 -25.503 -12.674 1.00 59.22 90 VAL A N 1
ATOM 648 C CA . VAL A 1 90 ? -31.142 -24.866 -11.348 1.00 59.22 90 VAL A CA 1
ATOM 649 C C . VAL A 1 90 ? -32.572 -25.078 -10.849 1.00 59.22 90 VAL A C 1
ATOM 651 O O . VAL A 1 90 ? -33.505 -24.581 -11.474 1.00 59.22 90 VAL A O 1
ATOM 654 N N . GLU A 1 91 ? -32.746 -25.820 -9.754 1.00 62.06 91 GLU A N 1
ATOM 655 C CA . GLU A 1 91 ? -34.043 -26.030 -9.095 1.00 62.06 91 GLU A CA 1
ATOM 656 C C . GLU A 1 91 ? -34.059 -25.280 -7.753 1.00 62.06 91 GLU A C 1
ATOM 658 O O . GLU A 1 91 ? -33.124 -25.387 -6.955 1.00 62.06 91 GLU A O 1
ATOM 663 N N . GLU A 1 92 ? -35.093 -24.465 -7.546 1.00 58.03 92 GLU A N 1
ATOM 664 C CA . GLU A 1 92 ? -35.305 -23.641 -6.352 1.00 58.03 92 GLU A CA 1
ATOM 665 C C . G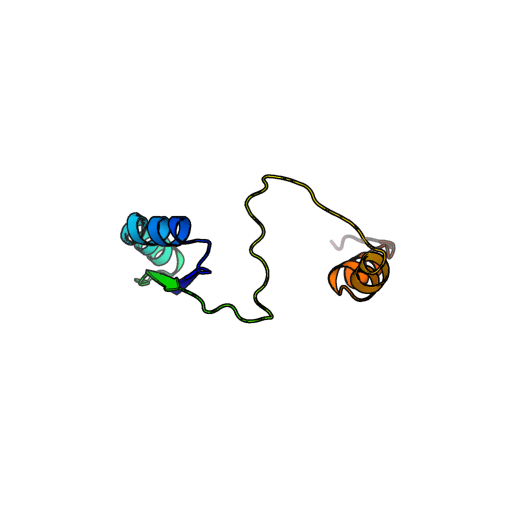LU A 1 92 ? -36.036 -24.470 -5.288 1.00 58.03 92 GLU A C 1
ATOM 667 O O . GLU A 1 92 ? -37.078 -25.063 -5.565 1.00 58.03 92 GLU A O 1
ATOM 672 N N . ILE A 1 93 ? -35.471 -24.544 -4.083 1.00 52.44 93 ILE A N 1
ATOM 673 C CA . ILE A 1 93 ? -36.063 -25.254 -2.942 1.00 52.44 93 ILE A CA 1
ATOM 674 C C . ILE A 1 93 ? -36.721 -24.229 -2.010 1.00 52.44 93 ILE A C 1
ATOM 676 O O . ILE A 1 93 ? -36.009 -23.456 -1.365 1.00 52.44 93 ILE A O 1
ATOM 680 N N . GLU A 1 94 ? -38.059 -24.243 -1.960 1.00 46.12 94 GLU A N 1
ATOM 681 C CA . GLU A 1 94 ? -38.896 -23.639 -0.902 1.00 46.12 94 GLU A CA 1
ATOM 682 C C . GLU A 1 94 ? -39.167 -24.629 0.244 1.00 46.12 94 GLU A C 1
ATOM 684 O O . GLU A 1 94 ? -39.358 -25.839 -0.033 1.00 46.12 94 GLU A O 1
#

Solvent-accessible surface area (backbone atoms only — not comparable to full-atom values): 6267 Å² total; per-residue (Å²): 92,75,48,74,26,51,81,90,39,52,68,60,42,49,51,49,58,75,42,28,73,61,52,23,53,53,43,18,66,74,68,74,42,90,40,65,62,48,67,46,78,40,77,90,57,100,79,64,80,78,81,86,83,80,93,81,82,89,86,82,87,89,68,88,58,58,61,61,53,46,69,69,30,67,69,52,49,51,57,66,71,68,67,81,85,76,87,80,79,90,83,87,86,130

pLDDT: mean 70.99, std 21.11, range [33.16, 97.38]

Nearest PDB structures (foldseek):
  8a3v-assembly1_C  TM=4.181E-01  e=2.810E+00  Vibrio cholerae

Radius of gyration: 21.53 Å; Cα contacts (8 Å, |Δi|>4): 57; chains: 1; bounding box: 54×38×50 Å